Protein AF-A0A1Q6X2L7-F1 (afdb_monomer_lite)

Secondary structure (DSSP, 8-state):
-------PPPP--S-HHHHHHHHHHHHHHTT--HHHHHHHHHHHHHHHSSSS-EEEEEEPHHHHHHHS----SSPPS-----EEEEEE---HHHHHHHHHHHHHT-HHHHHHHGGGHHHHHHHHHHH---HHHHHHHHHHHHHHHHHHHHHHTTT-

Foldseek 3Di:
DPPDDDDDDDDPPDDLVVVLVVQLVVVVVQPDDSVRSNCVCVVCVCVQPADADKDKDKDDPVVCCVVPPDDDPPDDPDDGDIDIDIGGDDDPVNLVQLVVCLVVVVLVVCCSCPPVNVVSLVVVLVVDPDVVVNVSSVVSVVVNVVVVVVVVVVVD

pLDDT: mean 85.54, std 11.27, range [44.16, 98.31]

Sequence (156 aa):
MRKDAILDPPELTGTIDDLGTDLEGMLVAQGLCQDEAHAMVETWRDSWFEEGRRLLHIVPAAFADGVLPLSINPVPARTVRVFVGRLEIVTPATEKGVQRTFVTHDSATLKMFGRFLEPLLETMIQKESNPARVQQFYQALNSYYGSEVAQRVRRD

Radius of gyration: 20.36 Å; chains: 1; bounding box: 46×43×56 Å

Structure (mmCIF, N/CA/C/O backbone):
data_AF-A0A1Q6X2L7-F1
#
_entry.id   AF-A0A1Q6X2L7-F1
#
loop_
_atom_site.group_PDB
_atom_site.id
_atom_site.type_symbol
_atom_site.label_atom_id
_atom_site.label_alt_id
_atom_site.label_comp_id
_atom_site.label_asym_id
_atom_site.label_entity_id
_atom_site.label_seq_id
_atom_site.pdbx_PDB_ins_code
_atom_site.Cartn_x
_atom_site.Cartn_y
_atom_site.Cartn_z
_atom_site.occupancy
_atom_site.B_iso_or_equiv
_atom_site.auth_seq_id
_atom_site.auth_comp_id
_atom_site.auth_asym_id
_atom_site.auth_atom_id
_atom_site.pdbx_PDB_model_num
ATOM 1 N N . MET A 1 1 ? 19.527 -11.924 13.184 1.00 44.16 1 MET A N 1
ATOM 2 C CA . MET A 1 1 ? 18.212 -11.528 12.630 1.00 44.16 1 MET A CA 1
ATOM 3 C C . MET A 1 1 ? 18.148 -12.002 11.197 1.00 44.16 1 MET A C 1
ATOM 5 O O . MET A 1 1 ? 19.029 -11.638 10.428 1.00 44.16 1 MET A O 1
ATOM 9 N N . ARG A 1 2 ? 17.160 -12.827 10.848 1.00 45.31 2 ARG A N 1
ATOM 10 C CA . ARG A 1 2 ? 16.876 -13.162 9.450 1.00 45.31 2 ARG A CA 1
ATOM 11 C C . ARG A 1 2 ? 16.313 -11.881 8.823 1.00 45.31 2 ARG A C 1
ATOM 13 O O . ARG A 1 2 ? 15.238 -11.452 9.223 1.00 45.31 2 ARG A O 1
ATOM 20 N N . LYS A 1 3 ? 17.116 -11.189 8.010 1.00 65.31 3 LYS A N 1
ATOM 21 C CA . LYS A 1 3 ? 16.786 -9.858 7.466 1.00 65.31 3 LYS A CA 1
ATOM 22 C C . LYS A 1 3 ? 16.007 -9.915 6.152 1.00 65.31 3 LYS A C 1
ATOM 24 O O . LYS A 1 3 ? 15.653 -8.865 5.640 1.00 65.31 3 LYS A O 1
ATOM 29 N N . ASP A 1 4 ? 15.683 -11.118 5.684 1.00 68.19 4 ASP A N 1
ATOM 30 C CA . ASP A 1 4 ? 15.021 -11.328 4.405 1.00 68.19 4 ASP A CA 1
ATOM 31 C C . ASP A 1 4 ? 13.813 -12.249 4.593 1.00 68.19 4 ASP A C 1
ATOM 33 O O . ASP A 1 4 ? 13.898 -13.286 5.266 1.00 68.19 4 ASP A O 1
ATOM 37 N N . ALA A 1 5 ? 12.692 -11.858 3.992 1.00 72.56 5 ALA A N 1
ATOM 38 C CA . ALA A 1 5 ? 11.525 -12.703 3.805 1.00 72.56 5 ALA A CA 1
ATOM 39 C C . ALA A 1 5 ? 11.495 -13.140 2.338 1.00 72.56 5 ALA A C 1
ATOM 41 O O . ALA A 1 5 ? 11.490 -12.301 1.438 1.00 72.56 5 ALA A O 1
ATOM 42 N N . ILE A 1 6 ? 11.502 -14.451 2.104 1.00 77.12 6 ILE A N 1
ATOM 43 C CA . ILE A 1 6 ? 11.271 -15.022 0.777 1.00 77.12 6 ILE A CA 1
ATOM 44 C C . ILE A 1 6 ? 9.790 -15.376 0.725 1.00 77.12 6 ILE A C 1
ATOM 46 O O . ILE A 1 6 ? 9.313 -16.140 1.563 1.00 77.12 6 ILE A O 1
ATOM 50 N N . LEU A 1 7 ? 9.080 -14.775 -0.223 1.00 75.56 7 LEU A N 1
ATOM 51 C CA . LEU A 1 7 ? 7.671 -15.032 -0.480 1.00 75.56 7 LEU A CA 1
ATOM 52 C C . LEU A 1 7 ? 7.553 -15.614 -1.882 1.00 75.56 7 LEU A C 1
ATOM 54 O O . LEU A 1 7 ? 8.000 -14.991 -2.850 1.00 75.56 7 LEU A O 1
ATO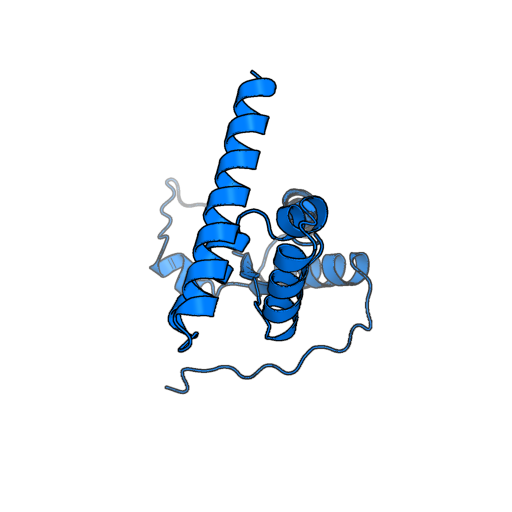M 58 N N . ASP A 1 8 ? 6.951 -16.791 -1.983 1.00 80.19 8 ASP A N 1
ATOM 59 C CA . ASP A 1 8 ? 6.584 -17.342 -3.278 1.00 80.19 8 ASP A CA 1
ATOM 60 C C . ASP A 1 8 ? 5.444 -16.512 -3.890 1.00 80.19 8 ASP A C 1
ATOM 62 O O . ASP A 1 8 ? 4.636 -15.926 -3.157 1.00 80.19 8 ASP A O 1
ATOM 66 N N . PRO A 1 9 ? 5.364 -16.408 -5.229 1.00 77.94 9 PRO A N 1
ATOM 67 C CA . PRO A 1 9 ? 4.217 -15.792 -5.877 1.00 77.94 9 PRO A CA 1
ATOM 68 C C . PRO A 1 9 ? 2.921 -16.460 -5.396 1.00 77.94 9 PRO A C 1
ATOM 70 O O . PRO A 1 9 ? 2.832 -17.686 -5.467 1.00 77.94 9 PRO A O 1
ATOM 73 N N . PRO A 1 10 ? 1.921 -15.691 -4.931 1.00 78.56 10 PRO A N 1
ATOM 74 C CA . PRO A 1 10 ? 0.650 -16.277 -4.538 1.00 78.56 10 PRO A CA 1
ATOM 75 C C . PRO A 1 10 ? -0.054 -16.858 -5.766 1.00 78.56 10 PRO A C 1
ATOM 77 O O . PRO A 1 10 ? 0.069 -16.325 -6.876 1.00 78.56 10 PRO A O 1
ATOM 80 N N . GLU A 1 11 ? -0.817 -17.928 -5.564 1.00 81.94 11 GLU A N 1
ATOM 81 C CA . GLU A 1 11 ? -1.783 -18.366 -6.565 1.00 81.94 11 GLU A CA 1
ATOM 82 C C . GLU A 1 11 ? -2.893 -17.311 -6.678 1.00 81.94 11 GLU A C 1
ATOM 84 O O . GLU A 1 11 ? -3.392 -16.803 -5.674 1.00 81.94 11 GLU A O 1
ATOM 89 N N . LEU A 1 12 ? -3.264 -16.944 -7.905 1.00 82.44 12 LEU A N 1
ATOM 90 C CA . LEU A 1 12 ? -4.287 -15.928 -8.166 1.00 82.44 12 LEU A CA 1
ATOM 91 C C . LEU A 1 12 ? -5.675 -16.580 -8.169 1.00 82.44 12 LEU A C 1
ATOM 93 O O . LEU A 1 12 ? -6.281 -16.757 -9.223 1.00 82.44 12 LEU A O 1
ATOM 97 N N . THR A 1 13 ? -6.133 -17.013 -6.997 1.00 86.31 13 THR A N 1
ATOM 98 C CA . THR A 1 13 ? -7.364 -17.809 -6.839 1.00 86.31 13 THR A CA 1
ATOM 99 C C . THR A 1 13 ? -8.608 -16.992 -6.493 1.00 86.31 13 THR A C 1
ATOM 101 O O . THR A 1 13 ? -9.704 -17.545 -6.532 1.00 86.31 13 THR A O 1
ATOM 104 N N . GLY A 1 14 ? -8.460 -15.703 -6.181 1.00 88.06 14 GLY A N 1
ATOM 105 C CA . GLY A 1 14 ? -9.558 -14.805 -5.808 1.00 88.06 14 GLY A CA 1
ATOM 106 C C . GLY A 1 14 ? -9.721 -13.607 -6.744 1.00 88.06 14 GLY A C 1
ATOM 107 O O . GLY A 1 14 ? -8.902 -13.355 -7.632 1.00 88.06 14 GLY A O 1
ATOM 108 N N . THR A 1 15 ? -10.796 -12.858 -6.526 1.00 92.00 15 THR A N 1
ATOM 109 C CA . THR A 1 15 ? -11.096 -11.587 -7.192 1.00 92.00 15 THR A CA 1
ATOM 110 C C . THR A 1 15 ? -10.642 -10.388 -6.353 1.00 92.00 15 THR A C 1
ATOM 112 O O . THR A 1 15 ? -10.232 -10.521 -5.201 1.00 92.00 15 THR A O 1
ATOM 115 N N . ILE A 1 16 ? -10.718 -9.184 -6.929 1.00 90.75 16 ILE A N 1
ATOM 116 C CA . ILE A 1 16 ? -10.468 -7.938 -6.187 1.00 90.75 16 ILE A CA 1
ATOM 117 C C . ILE A 1 16 ? -11.498 -7.749 -5.063 1.00 90.75 16 ILE A C 1
ATOM 119 O O . ILE A 1 16 ? -11.141 -7.265 -3.993 1.00 90.75 16 ILE A O 1
ATOM 123 N N . ASP A 1 17 ? -12.749 -8.157 -5.283 1.00 92.38 17 ASP A N 1
ATOM 124 C CA . ASP A 1 17 ? -13.802 -8.054 -4.269 1.00 92.38 17 ASP A CA 1
ATOM 125 C C . ASP A 1 17 ? -13.562 -9.022 -3.103 1.00 92.38 17 ASP A C 1
ATOM 127 O O . ASP A 1 17 ? -13.738 -8.644 -1.941 1.00 92.38 17 ASP A O 1
ATOM 131 N N . ASP A 1 18 ? -13.073 -10.233 -3.396 1.00 93.56 18 ASP A N 1
ATOM 132 C CA . ASP A 1 18 ? -12.655 -11.185 -2.360 1.00 93.56 18 ASP A CA 1
ATOM 133 C C . ASP A 1 18 ? -11.506 -10.598 -1.527 1.00 93.56 18 ASP A C 1
ATOM 135 O O . ASP A 1 18 ? -11.563 -10.598 -0.300 1.00 93.56 18 ASP A O 1
ATOM 139 N N . LEU A 1 19 ? -10.506 -9.994 -2.184 1.00 92.12 19 LEU A N 1
ATOM 140 C CA . LEU A 1 19 ? -9.384 -9.342 -1.503 1.00 92.12 19 LEU A CA 1
ATOM 141 C C . LEU A 1 19 ? -9.829 -8.154 -0.633 1.00 92.12 19 LEU A C 1
ATOM 143 O O . LEU A 1 19 ? -9.288 -7.954 0.456 1.00 92.12 19 LEU A O 1
ATOM 147 N N . GLY A 1 20 ? -10.792 -7.357 -1.104 1.00 95.31 20 GLY A N 1
ATOM 148 C CA . GLY A 1 20 ? -11.388 -6.271 -0.324 1.00 95.31 20 GLY A CA 1
ATOM 149 C C . GLY A 1 20 ? -12.065 -6.798 0.939 1.00 95.31 20 GLY A C 1
ATOM 150 O O . GLY A 1 20 ? -11.790 -6.307 2.033 1.00 95.31 20 GLY A O 1
ATOM 151 N N . THR A 1 21 ? -12.860 -7.859 0.794 1.00 96.31 21 THR A N 1
ATOM 152 C CA . THR A 1 21 ? -13.541 -8.535 1.909 1.00 96.31 21 THR A CA 1
ATOM 153 C C . THR A 1 21 ? -12.544 -9.099 2.925 1.00 96.31 21 THR A C 1
ATOM 155 O O . THR A 1 21 ? -12.702 -8.902 4.132 1.00 96.31 21 THR A O 1
ATOM 158 N N . ASP A 1 22 ? -11.478 -9.748 2.453 1.00 95.62 22 ASP A N 1
ATOM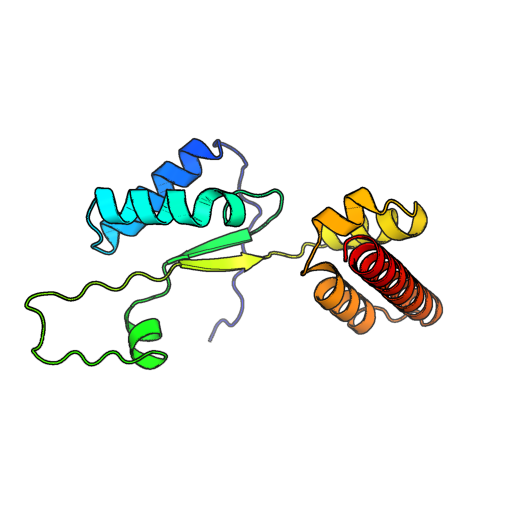 159 C CA . ASP A 1 22 ? -10.417 -10.277 3.311 1.00 95.62 22 ASP A CA 1
ATOM 160 C C . ASP A 1 22 ? -9.709 -9.156 4.084 1.00 95.62 22 ASP A C 1
ATOM 162 O O . ASP A 1 22 ? -9.472 -9.275 5.291 1.00 95.62 22 ASP A O 1
ATOM 166 N N . LEU A 1 23 ? -9.406 -8.036 3.416 1.00 96.69 23 LEU A N 1
ATOM 167 C CA . LEU A 1 23 ? -8.764 -6.888 4.049 1.00 96.69 23 LEU A CA 1
ATOM 168 C C . LEU A 1 23 ? -9.674 -6.227 5.092 1.00 96.69 23 LEU A C 1
ATOM 170 O O . LEU A 1 23 ? -9.190 -5.891 6.174 1.00 96.69 23 LEU A O 1
ATOM 174 N N . GLU A 1 24 ? -10.975 -6.090 4.826 1.00 98.00 24 GLU A N 1
ATOM 175 C CA . GLU A 1 24 ? -11.944 -5.642 5.835 1.00 98.00 24 GLU A CA 1
ATOM 176 C C . GLU A 1 24 ? -11.928 -6.559 7.063 1.00 98.00 24 GLU A C 1
ATOM 178 O O . GLU A 1 24 ? -11.803 -6.080 8.192 1.00 98.00 24 GLU A O 1
ATOM 183 N N . GLY A 1 25 ? -11.971 -7.880 6.858 1.00 98.06 25 GLY A N 1
ATOM 184 C CA . GLY A 1 25 ? -11.898 -8.861 7.942 1.00 98.06 25 GLY A CA 1
ATOM 185 C C . GLY A 1 25 ? -10.613 -8.734 8.765 1.00 98.06 25 GLY A C 1
ATOM 186 O O . GLY A 1 25 ? -10.648 -8.766 10.000 1.00 98.06 25 GLY A O 1
ATOM 187 N N . MET A 1 26 ? -9.475 -8.514 8.101 1.00 97.69 26 MET A N 1
ATOM 188 C CA . MET A 1 26 ? -8.200 -8.250 8.768 1.00 97.69 26 MET A CA 1
ATOM 189 C C . MET A 1 26 ? -8.244 -6.962 9.597 1.00 97.69 26 MET A C 1
ATOM 191 O O . MET A 1 26 ? -7.770 -6.964 10.730 1.00 97.69 26 MET A O 1
ATOM 195 N N . LEU A 1 27 ? -8.820 -5.878 9.074 1.00 98.06 27 LEU A N 1
ATOM 196 C CA . LEU A 1 27 ? -8.952 -4.596 9.774 1.00 98.06 27 LEU A CA 1
ATOM 197 C C . LEU A 1 27 ? -9.862 -4.698 11.009 1.00 98.06 27 LEU A C 1
ATOM 199 O O . LEU A 1 27 ? -9.510 -4.190 12.079 1.00 98.06 27 LEU A O 1
ATOM 203 N N . VAL A 1 28 ? -10.986 -5.410 10.896 1.00 98.25 28 VAL A N 1
ATOM 204 C CA . VAL A 1 28 ? -11.889 -5.687 12.025 1.00 98.25 28 VAL A CA 1
ATOM 205 C C . VAL A 1 28 ? -11.185 -6.519 13.094 1.00 98.25 28 VAL A C 1
ATOM 207 O O . VAL A 1 28 ? -11.283 -6.214 14.284 1.00 98.25 28 VAL A O 1
ATOM 210 N N . ALA A 1 29 ? -10.392 -7.517 12.695 1.00 97.75 29 ALA A N 1
ATOM 211 C CA . ALA A 1 29 ? -9.591 -8.308 13.629 1.00 97.75 29 ALA A CA 1
ATOM 212 C C . ALA A 1 29 ? -8.539 -7.470 14.388 1.00 97.75 29 ALA A C 1
ATOM 214 O O . ALA A 1 29 ? -8.116 -7.861 15.476 1.00 97.75 29 ALA A O 1
ATOM 215 N N . GLN A 1 30 ? -8.139 -6.308 13.856 1.00 97.12 30 GLN A N 1
ATOM 216 C CA . GLN A 1 30 ? -7.274 -5.335 14.544 1.00 97.12 30 GLN A CA 1
ATOM 217 C C . GLN A 1 30 ? -8.043 -4.340 15.426 1.00 97.12 30 GLN A C 1
ATOM 219 O O . GLN A 1 30 ? -7.436 -3.513 16.108 1.00 97.12 30 GLN A O 1
ATOM 224 N N . GLY A 1 31 ? -9.371 -4.432 15.456 1.00 96.19 31 GLY A N 1
ATOM 225 C CA . GLY A 1 31 ? -10.224 -3.718 16.395 1.00 96.19 31 GLY A CA 1
ATOM 226 C C . GLY A 1 31 ? -11.017 -2.554 15.811 1.00 96.19 31 GLY A C 1
ATOM 227 O O . GLY A 1 31 ? -11.677 -1.882 16.610 1.00 96.19 31 GLY A O 1
ATOM 228 N N . LEU A 1 32 ? -10.968 -2.318 14.492 1.00 97.50 32 LEU A N 1
ATOM 229 C CA . LEU A 1 32 ? -11.931 -1.430 13.827 1.00 97.50 32 LEU A CA 1
ATOM 230 C C . LEU A 1 32 ? -13.336 -2.035 13.900 1.00 97.50 32 LEU A C 1
ATOM 232 O O . LEU A 1 32 ? -13.497 -3.258 13.925 1.00 97.50 32 LEU A O 1
ATOM 236 N N . CYS A 1 33 ? -14.364 -1.190 13.932 1.00 97.38 33 CYS A N 1
ATOM 237 C CA . CYS A 1 33 ? -15.717 -1.671 13.671 1.00 97.38 33 CYS A CA 1
ATOM 238 C C . CYS A 1 33 ? -15.898 -1.977 12.172 1.00 97.38 33 CYS A C 1
ATOM 240 O O . CYS A 1 33 ? -15.078 -1.581 11.341 1.00 97.38 33 CYS A O 1
ATOM 242 N N . GLN A 1 34 ? -16.977 -2.685 11.824 1.00 98.19 34 GLN A N 1
ATOM 243 C CA . GLN A 1 34 ? -17.242 -3.057 10.431 1.00 98.19 34 GLN A CA 1
ATOM 244 C C . GLN A 1 34 ? -17.327 -1.825 9.519 1.00 98.19 34 GLN A C 1
ATOM 246 O O . GLN A 1 34 ? -16.692 -1.804 8.471 1.00 98.19 34 GLN A O 1
ATOM 251 N N . ASP A 1 35 ? -18.050 -0.785 9.945 1.00 98.31 35 ASP A N 1
ATOM 252 C CA . ASP A 1 35 ? -18.239 0.431 9.148 1.00 98.31 35 ASP A CA 1
ATOM 253 C C . ASP A 1 35 ? -16.918 1.189 8.936 1.00 98.31 35 ASP A C 1
ATOM 255 O O . ASP A 1 35 ? -16.669 1.708 7.852 1.00 98.31 35 ASP A O 1
ATOM 259 N N . GLU A 1 36 ? -16.042 1.224 9.946 1.00 97.81 36 GLU A N 1
ATOM 260 C CA . GLU A 1 36 ? -14.707 1.831 9.852 1.00 97.81 36 GLU A CA 1
ATOM 261 C C . GLU A 1 36 ? -13.801 1.058 8.889 1.00 97.81 36 GLU A C 1
ATOM 263 O O . GLU A 1 36 ? -13.116 1.666 8.064 1.00 97.81 36 GLU A O 1
ATOM 268 N N . ALA A 1 37 ? -13.796 -0.275 8.985 1.00 98.31 37 ALA A N 1
ATOM 269 C CA . ALA A 1 37 ? -13.017 -1.134 8.101 1.00 98.31 37 ALA A CA 1
ATOM 270 C C . ALA A 1 37 ? -13.481 -0.998 6.646 1.00 98.31 37 ALA A C 1
ATOM 272 O O . ALA A 1 37 ? -12.657 -0.762 5.761 1.00 98.31 37 ALA A O 1
ATOM 273 N N . HIS A 1 38 ? -14.795 -1.059 6.423 1.00 98.25 38 HIS A N 1
ATOM 274 C CA . HIS A 1 38 ? -15.401 -0.878 5.109 1.00 98.25 38 HIS A CA 1
ATOM 275 C C . HIS A 1 38 ? -15.087 0.506 4.530 1.00 98.25 38 HIS A C 1
ATOM 277 O O . HIS A 1 38 ? -14.565 0.619 3.421 1.00 98.25 38 HIS A O 1
ATOM 283 N N . ALA A 1 39 ? -15.300 1.572 5.310 1.00 98.12 39 ALA A N 1
ATOM 284 C CA . ALA A 1 39 ? -14.996 2.932 4.878 1.00 98.12 39 ALA A CA 1
ATOM 285 C C . ALA A 1 39 ? -13.515 3.108 4.520 1.00 98.12 39 ALA A C 1
ATOM 287 O O . ALA A 1 39 ? -13.197 3.807 3.559 1.00 98.12 39 ALA A O 1
ATOM 288 N N . MET A 1 40 ? -12.601 2.473 5.259 1.00 97.19 40 MET A N 1
ATOM 289 C CA . MET A 1 40 ? -11.174 2.511 4.952 1.00 97.19 40 MET A CA 1
ATOM 290 C C . MET A 1 40 ? -10.871 1.821 3.617 1.00 97.19 40 MET A C 1
ATOM 292 O O . MET A 1 40 ? -10.194 2.415 2.780 1.00 97.19 40 MET A O 1
ATOM 296 N N . VAL A 1 41 ? -11.381 0.608 3.391 1.00 97.38 41 VAL A N 1
ATOM 297 C CA . VAL A 1 41 ? -11.160 -0.120 2.131 1.00 97.38 41 VAL A CA 1
ATOM 298 C C . VAL A 1 41 ? -11.725 0.655 0.946 1.00 97.38 41 VAL A C 1
ATOM 300 O O .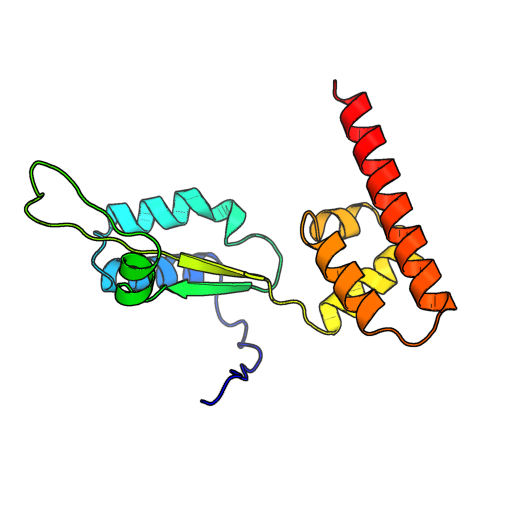 VAL A 1 41 ? -11.001 0.872 -0.023 1.00 97.38 41 VAL A O 1
ATOM 303 N N . GLU A 1 42 ? -12.949 1.169 1.051 1.00 97.44 42 GLU A N 1
ATOM 304 C CA . GLU A 1 42 ? -13.574 1.949 -0.021 1.00 97.44 42 GLU A CA 1
ATOM 305 C C . GLU A 1 42 ? -12.852 3.277 -0.284 1.00 97.44 42 GLU A C 1
ATOM 307 O O . GLU A 1 42 ? -12.626 3.640 -1.437 1.00 97.44 42 GLU A O 1
ATOM 312 N N . THR A 1 43 ? -12.394 3.975 0.762 1.00 96.88 43 THR A N 1
ATOM 313 C CA . THR A 1 43 ? -11.643 5.238 0.612 1.00 96.88 43 THR A CA 1
ATOM 314 C C . THR A 1 43 ? -10.355 5.051 -0.188 1.00 96.88 43 THR A C 1
ATOM 316 O O . THR A 1 43 ? -9.961 5.933 -0.952 1.00 96.88 43 THR A O 1
ATOM 319 N N . TRP A 1 44 ? -9.675 3.918 -0.008 1.00 95.88 44 TRP A N 1
ATOM 320 C CA . TRP A 1 44 ? -8.381 3.654 -0.639 1.00 95.88 44 TRP A CA 1
ATOM 321 C C . TRP A 1 44 ? -8.461 2.703 -1.837 1.00 95.88 44 TRP A C 1
ATOM 323 O O . TRP A 1 44 ? -7.419 2.446 -2.450 1.00 95.88 44 TRP A O 1
ATOM 333 N N . ARG A 1 45 ? -9.661 2.229 -2.196 1.00 94.31 45 ARG A N 1
ATOM 334 C CA . ARG A 1 45 ? -9.937 1.171 -3.182 1.00 94.31 45 ARG A CA 1
ATOM 335 C C . ARG A 1 45 ? -9.179 1.364 -4.489 1.00 94.31 45 ARG A C 1
ATOM 337 O O . ARG A 1 45 ? -8.396 0.499 -4.880 1.00 94.31 45 ARG A O 1
ATOM 344 N N . ASP A 1 46 ? -9.325 2.543 -5.090 1.00 90.12 46 ASP A N 1
ATOM 345 C CA . ASP A 1 46 ? -8.698 2.894 -6.369 1.00 90.12 46 ASP A CA 1
ATOM 346 C C . ASP A 1 46 ? -7.169 2.858 -6.303 1.00 90.12 46 ASP A C 1
ATOM 348 O O . ASP A 1 46 ? -6.506 2.578 -7.293 1.00 90.12 46 ASP A O 1
ATOM 352 N N . SER A 1 47 ? -6.590 3.111 -5.129 1.00 87.00 47 SER A N 1
ATOM 353 C CA . SER A 1 47 ? -5.139 3.112 -4.935 1.00 87.00 47 SER A CA 1
ATOM 354 C C . SER A 1 47 ? -4.581 1.756 -4.490 1.00 87.00 47 SER A C 1
ATOM 356 O O . SER A 1 47 ? -3.396 1.481 -4.683 1.00 87.00 47 SER A O 1
ATOM 358 N N . TRP A 1 48 ? -5.389 0.926 -3.831 1.00 91.56 48 TRP A N 1
ATOM 359 C CA . TRP A 1 48 ? -4.978 -0.376 -3.304 1.00 91.56 48 TRP A CA 1
ATOM 360 C C . TRP A 1 48 ? -5.170 -1.493 -4.322 1.00 91.56 48 TRP A C 1
ATOM 362 O O . TRP A 1 48 ? -4.357 -2.417 -4.366 1.00 91.56 48 TRP A O 1
ATOM 372 N N . PHE A 1 49 ? -6.185 -1.393 -5.175 1.00 90.69 49 PHE A N 1
ATOM 373 C CA . PHE A 1 49 ? -6.551 -2.451 -6.115 1.00 90.69 49 PHE A CA 1
ATOM 374 C C . PHE A 1 49 ? -6.339 -2.065 -7.584 1.00 90.69 49 PHE A C 1
ATOM 376 O O . PHE A 1 49 ? -6.879 -2.708 -8.480 1.00 90.69 49 PHE A O 1
ATOM 383 N N . GLU A 1 50 ? -5.505 -1.055 -7.845 1.00 84.94 50 GLU A N 1
ATOM 384 C CA . GLU A 1 50 ? -5.026 -0.747 -9.198 1.00 84.94 50 GLU A CA 1
ATOM 385 C C . GLU A 1 50 ? -4.148 -1.877 -9.766 1.00 84.94 50 GLU A C 1
ATOM 387 O O . GLU A 1 50 ? -3.638 -2.729 -9.034 1.00 84.94 50 GLU A O 1
ATOM 392 N N . GLU A 1 51 ? -3.913 -1.888 -11.075 1.00 80.50 51 GLU A N 1
ATOM 393 C CA . GLU A 1 51 ? -3.020 -2.869 -11.696 1.00 80.50 51 GLU A CA 1
ATOM 394 C C . GLU A 1 51 ? -1.612 -2.826 -11.067 1.00 80.50 51 GLU A C 1
ATOM 396 O O . GLU A 1 51 ? -1.080 -1.761 -10.752 1.00 80.50 51 GLU A O 1
ATOM 401 N N . GLY A 1 52 ? -1.005 -3.991 -10.833 1.00 80.00 52 GLY A N 1
ATOM 402 C CA . GLY A 1 52 ? 0.347 -4.095 -10.281 1.00 80.00 52 GLY A CA 1
ATOM 403 C C . GLY A 1 52 ? 0.514 -5.221 -9.267 1.00 80.00 52 GLY A C 1
ATOM 404 O O . GLY A 1 52 ? -0.421 -5.951 -8.942 1.00 80.00 52 GLY A O 1
ATOM 405 N N . ARG A 1 53 ? 1.745 -5.380 -8.769 1.00 83.81 53 ARG A N 1
ATOM 406 C CA . ARG A 1 53 ? 2.075 -6.342 -7.709 1.00 83.81 53 ARG A CA 1
ATOM 407 C C . ARG A 1 53 ? 2.424 -5.575 -6.451 1.00 83.81 53 ARG A C 1
ATOM 409 O O . ARG A 1 53 ? 3.404 -4.834 -6.442 1.00 83.81 53 ARG A O 1
ATOM 416 N N . ARG A 1 54 ? 1.674 -5.808 -5.380 1.00 87.31 54 ARG A N 1
ATOM 417 C CA . ARG A 1 54 ? 1.906 -5.154 -4.096 1.00 87.31 54 ARG A CA 1
ATOM 418 C C . ARG A 1 54 ? 1.614 -6.062 -2.921 1.00 87.31 54 ARG A C 1
ATOM 420 O O . ARG A 1 54 ? 0.835 -7.004 -3.029 1.00 87.31 54 ARG A O 1
ATOM 427 N N . LEU A 1 55 ? 2.247 -5.737 -1.805 1.00 89.69 55 LEU A N 1
ATOM 428 C CA . LEU A 1 55 ? 1.946 -6.277 -0.493 1.00 89.69 55 LEU A CA 1
ATOM 429 C C . LEU A 1 55 ? 1.170 -5.219 0.288 1.00 89.69 55 LEU A C 1
ATOM 431 O O . LEU A 1 55 ? 1.682 -4.125 0.536 1.00 89.69 55 LEU A O 1
ATOM 435 N N . LEU A 1 56 ? -0.050 -5.569 0.681 1.00 93.31 56 LEU A N 1
ATOM 436 C CA . LEU A 1 56 ? -0.791 -4.865 1.718 1.00 93.31 56 LEU A CA 1
ATOM 437 C C . LEU A 1 56 ? -0.635 -5.668 3.007 1.00 93.31 56 LEU A C 1
ATOM 439 O O . LEU A 1 56 ? -0.865 -6.876 3.016 1.00 93.31 56 LEU A O 1
ATOM 443 N N . HIS A 1 57 ? -0.209 -5.021 4.085 1.00 93.75 57 HIS A N 1
ATOM 444 C CA . HIS A 1 57 ? -0.091 -5.683 5.380 1.00 93.75 57 HIS A CA 1
ATOM 445 C C . HIS A 1 57 ? -0.553 -4.770 6.507 1.00 93.75 57 HIS A C 1
ATOM 447 O O . HIS A 1 57 ? -0.420 -3.550 6.432 1.00 93.75 57 HIS A O 1
ATOM 453 N N . ILE A 1 58 ? -1.039 -5.364 7.593 1.00 96.31 58 ILE A N 1
ATOM 454 C CA . ILE A 1 58 ? -1.276 -4.619 8.826 1.00 96.31 58 ILE A CA 1
ATOM 455 C C . ILE A 1 58 ? 0.075 -4.318 9.475 1.00 96.31 58 ILE A C 1
ATOM 457 O O . ILE A 1 58 ? 0.896 -5.214 9.699 1.00 96.31 58 ILE A O 1
ATOM 461 N N . VAL A 1 59 ? 0.327 -3.045 9.761 1.00 96.19 59 VAL A N 1
ATOM 462 C CA . VAL A 1 59 ? 1.511 -2.607 10.502 1.00 96.19 59 VAL A CA 1
ATOM 463 C C . VAL A 1 59 ? 1.300 -2.918 11.989 1.00 96.19 59 VAL A C 1
ATOM 465 O O . VAL A 1 59 ? 0.262 -2.545 12.536 1.00 96.19 59 VAL A O 1
ATOM 468 N N . PRO A 1 60 ? 2.265 -3.556 12.679 1.00 95.31 60 PRO A N 1
ATOM 469 C CA . PRO A 1 60 ? 2.137 -3.836 14.106 1.00 95.31 60 PRO A CA 1
ATOM 470 C C . PRO A 1 60 ? 1.897 -2.563 14.928 1.00 95.31 60 PRO A C 1
ATOM 472 O O . PRO A 1 60 ? 2.648 -1.595 14.802 1.00 95.31 60 PRO A O 1
ATOM 475 N N . ALA A 1 61 ? 0.904 -2.589 15.822 1.00 93.31 61 ALA A N 1
ATOM 476 C CA . ALA A 1 61 ? 0.526 -1.430 16.636 1.00 93.31 61 ALA A CA 1
ATOM 477 C C . ALA A 1 61 ? 1.713 -0.848 17.423 1.00 93.31 61 ALA A C 1
ATOM 479 O O . ALA A 1 61 ? 1.975 0.347 17.350 1.00 93.31 61 ALA A O 1
ATOM 480 N N . ALA A 1 62 ? 2.520 -1.704 18.061 1.00 94.25 62 ALA A N 1
ATOM 481 C CA . ALA A 1 62 ? 3.703 -1.275 18.811 1.00 94.25 62 ALA A CA 1
ATOM 482 C C . ALA A 1 62 ? 4.730 -0.511 17.952 1.00 94.25 62 ALA A C 1
ATOM 484 O O . ALA A 1 62 ? 5.394 0.400 18.444 1.00 94.25 62 ALA A O 1
ATOM 485 N N . PHE A 1 63 ? 4.859 -0.860 16.667 1.00 95.50 63 PHE A N 1
ATOM 486 C CA . PHE A 1 63 ? 5.716 -0.117 15.746 1.00 95.50 63 PHE A CA 1
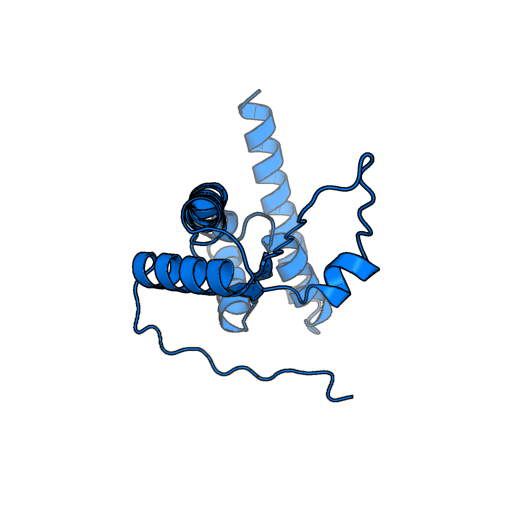ATOM 487 C C . PHE A 1 63 ? 5.112 1.255 15.429 1.00 95.50 63 PHE A C 1
ATOM 489 O O . PHE A 1 63 ? 5.806 2.266 15.520 1.00 95.50 63 PHE A O 1
ATOM 496 N N . ALA A 1 64 ? 3.816 1.299 15.102 1.00 95.19 64 ALA A N 1
ATOM 497 C CA . ALA A 1 64 ? 3.118 2.548 14.808 1.00 95.19 64 ALA A CA 1
ATOM 498 C C . ALA A 1 64 ? 3.132 3.512 16.007 1.00 95.19 64 ALA A C 1
ATOM 500 O O . ALA A 1 64 ? 3.386 4.699 15.828 1.00 95.19 64 ALA A O 1
ATOM 501 N N . ASP A 1 65 ? 2.936 3.010 17.225 1.00 94.75 65 ASP A N 1
ATOM 502 C CA . ASP A 1 65 ? 2.962 3.817 18.447 1.00 94.75 65 ASP A CA 1
ATOM 503 C C . ASP A 1 65 ? 4.367 4.330 18.786 1.00 94.75 65 ASP A C 1
ATOM 505 O O . ASP A 1 65 ? 4.506 5.438 19.302 1.00 94.75 65 ASP A O 1
ATOM 509 N N . GLY A 1 66 ? 5.411 3.564 18.456 1.00 96.12 66 GLY A N 1
ATOM 510 C CA . GLY A 1 66 ? 6.799 3.991 18.630 1.00 96.12 66 GLY A CA 1
ATOM 511 C C . GLY A 1 66 ? 7.244 5.064 17.631 1.00 96.12 66 GLY A C 1
ATOM 512 O O . GLY A 1 66 ? 7.995 5.966 17.997 1.00 96.12 66 GLY A O 1
ATOM 513 N N . VAL A 1 67 ? 6.792 4.981 16.374 1.00 96.62 67 VAL A N 1
ATOM 514 C CA . VAL A 1 67 ? 7.185 5.924 15.306 1.00 96.62 67 VAL A CA 1
ATOM 515 C C . VAL A 1 67 ? 6.283 7.160 15.267 1.00 96.62 67 VAL A C 1
ATOM 517 O O . VAL A 1 67 ? 6.755 8.261 14.990 1.00 96.62 67 VAL A O 1
ATOM 520 N N . LEU A 1 68 ? 4.990 6.992 15.544 1.00 95.88 68 LEU A N 1
ATOM 521 C CA . LEU A 1 68 ? 3.973 8.042 15.521 1.00 95.88 68 LEU A CA 1
ATOM 522 C C . LEU A 1 68 ? 3.220 8.058 16.857 1.00 95.88 68 LEU A C 1
ATOM 524 O O . LEU A 1 68 ? 2.059 7.627 16.906 1.00 95.88 68 LEU A O 1
ATOM 528 N N . PRO A 1 69 ? 3.846 8.540 17.943 1.00 94.69 69 PRO A N 1
ATOM 529 C CA . PRO A 1 69 ? 3.186 8.624 19.236 1.00 94.69 69 PRO A CA 1
ATOM 530 C C . PRO A 1 69 ? 1.974 9.556 19.154 1.00 94.69 69 PRO A C 1
ATOM 532 O O . PRO A 1 69 ? 2.034 10.630 18.555 1.00 94.69 69 PRO A O 1
ATOM 535 N N . LEU A 1 70 ? 0.864 9.143 19.765 1.00 94.19 70 LEU A N 1
ATOM 536 C CA . LEU A 1 70 ? -0.381 9.905 19.788 1.00 94.19 70 LEU A CA 1
ATOM 537 C C . LEU A 1 70 ? -0.750 10.255 21.230 1.00 94.19 70 LEU A C 1
ATOM 539 O O . LEU A 1 70 ? -0.870 9.373 22.075 1.00 94.19 70 LEU A O 1
ATOM 543 N N . SER A 1 71 ? -0.963 11.543 21.491 1.00 94.25 71 SER A N 1
ATOM 544 C CA . SER A 1 71 ? -1.474 12.051 22.763 1.00 94.25 71 SER A CA 1
ATOM 545 C C . SER A 1 71 ? -2.730 12.873 22.498 1.00 94.25 71 SER A C 1
ATOM 547 O O . SER A 1 71 ? -2.709 13.787 21.674 1.00 94.25 71 SER A O 1
ATOM 549 N N . ILE A 1 72 ? -3.829 12.526 23.166 1.00 94.88 72 ILE A N 1
ATOM 550 C CA . ILE A 1 72 ? -5.129 13.194 23.040 1.00 94.88 72 ILE A CA 1
ATOM 551 C C . ILE A 1 72 ? -5.554 13.636 24.439 1.00 94.88 72 ILE A C 1
ATOM 553 O O . ILE A 1 72 ? -5.505 12.839 25.376 1.00 94.88 72 ILE A O 1
ATOM 557 N N . ASN A 1 73 ? -5.974 14.895 24.578 1.00 95.12 73 ASN A N 1
ATOM 558 C CA . ASN A 1 73 ? -6.487 15.440 25.832 1.00 95.12 73 ASN A CA 1
ATOM 559 C C . ASN A 1 73 ? -7.866 16.094 25.608 1.00 95.12 73 ASN A C 1
ATOM 561 O O . ASN A 1 73 ? -7.949 17.011 24.786 1.00 95.12 73 ASN A O 1
ATOM 565 N N . PRO A 1 74 ? -8.926 15.677 26.329 1.00 94.31 74 PRO A N 1
ATOM 566 C CA . PRO A 1 74 ? -8.955 14.608 27.337 1.00 94.31 74 PRO A CA 1
ATOM 567 C C . PRO A 1 74 ? -8.714 13.216 26.739 1.00 94.31 74 PRO A C 1
ATOM 569 O O . PRO A 1 74 ? -8.991 12.983 25.564 1.00 94.31 74 PRO A O 1
ATOM 572 N N . VAL A 1 75 ? -8.195 12.295 27.557 1.00 94.94 75 VAL A N 1
ATOM 573 C CA . VAL A 1 75 ? -7.906 10.920 27.123 1.00 94.94 75 VAL A CA 1
ATOM 574 C C . VAL A 1 75 ? -9.220 10.213 26.756 1.00 94.94 75 VAL A C 1
ATOM 576 O O . VAL A 1 75 ? -10.118 10.139 27.601 1.00 94.94 75 VAL A O 1
ATOM 579 N N . PRO A 1 76 ? -9.356 9.684 25.527 1.00 95.25 76 PRO A N 1
ATOM 580 C CA . PRO A 1 76 ? -10.531 8.917 25.130 1.00 95.25 76 PRO A CA 1
ATOM 581 C C . PRO A 1 76 ? -10.678 7.626 25.940 1.00 95.25 76 PRO A C 1
ATOM 583 O O . PRO A 1 76 ? -9.690 7.021 26.351 1.00 95.25 76 PRO A O 1
ATOM 586 N N . ALA A 1 77 ? -11.913 7.144 26.093 1.00 94.81 77 ALA A N 1
ATOM 587 C CA . ALA A 1 77 ? -12.178 5.858 26.745 1.00 94.81 77 ALA A CA 1
ATOM 588 C C . ALA A 1 77 ? -11.563 4.665 25.989 1.00 94.81 77 ALA A C 1
ATOM 590 O O . ALA A 1 77 ? -11.203 3.657 26.594 1.00 94.81 77 ALA A O 1
ATOM 591 N N . ARG A 1 78 ? -11.444 4.776 24.661 1.00 90.94 78 ARG A N 1
ATOM 592 C CA . ARG A 1 78 ? -10.800 3.789 23.795 1.00 90.94 78 ARG A CA 1
ATOM 593 C C . ARG A 1 78 ? -10.179 4.494 22.595 1.00 90.94 78 ARG A C 1
ATOM 595 O O . ARG A 1 78 ? -10.823 5.339 21.981 1.00 90.94 78 ARG A O 1
ATOM 602 N N . THR A 1 79 ? -8.966 4.083 22.243 1.00 93.06 79 THR A N 1
ATOM 603 C CA . THR A 1 79 ? -8.265 4.511 21.029 1.00 93.06 79 THR A CA 1
ATOM 604 C C . THR A 1 79 ? -7.851 3.263 20.262 1.00 93.06 79 THR A C 1
ATOM 606 O O . THR A 1 79 ? -7.159 2.409 20.811 1.00 93.06 79 THR A O 1
ATOM 609 N N . VAL A 1 80 ? -8.282 3.148 19.007 1.00 94.50 80 VAL A N 1
ATOM 610 C CA . VAL A 1 80 ? -7.854 2.092 18.081 1.00 94.50 80 VAL A CA 1
ATOM 611 C C . VAL A 1 80 ? -7.130 2.762 16.924 1.00 94.50 80 VAL A C 1
ATOM 613 O O . VAL A 1 80 ? -7.596 3.765 16.391 1.00 94.50 80 VAL A O 1
ATOM 616 N N . ARG A 1 81 ? -5.964 2.229 16.558 1.00 95.56 81 ARG A N 1
ATOM 617 C CA . ARG A 1 81 ? -5.157 2.723 15.443 1.00 95.56 81 ARG A CA 1
ATOM 618 C C . ARG A 1 81 ? -4.737 1.535 14.603 1.00 95.56 81 ARG A C 1
ATOM 620 O O . ARG A 1 81 ? -3.984 0.690 15.077 1.00 95.56 81 ARG A O 1
ATOM 627 N N . VAL A 1 82 ? -5.207 1.492 13.364 1.00 96.88 82 VAL A N 1
ATOM 628 C CA . VAL A 1 82 ? -4.837 0.448 12.411 1.00 96.88 82 VAL A CA 1
ATOM 629 C C . VAL A 1 82 ? -4.180 1.110 11.216 1.00 96.88 82 VAL A C 1
ATOM 631 O O . VAL A 1 82 ? -4.720 2.041 10.626 1.00 96.88 82 VAL A O 1
ATOM 634 N N . PHE A 1 83 ? -2.975 0.653 10.897 1.00 96.75 83 PHE A N 1
ATOM 635 C CA . PHE A 1 83 ? -2.190 1.153 9.780 1.00 96.75 83 PHE A CA 1
ATOM 636 C C . PHE A 1 83 ? -2.025 0.033 8.765 1.00 96.75 83 PHE A C 1
ATOM 638 O O . PHE A 1 83 ? -1.639 -1.081 9.122 1.00 96.75 83 PHE A O 1
ATOM 645 N N . VAL A 1 84 ? -2.283 0.348 7.500 1.00 96.81 84 VAL A N 1
ATOM 646 C CA . VAL A 1 84 ? -2.022 -0.553 6.378 1.00 96.81 84 VAL A CA 1
ATOM 647 C C . VAL A 1 84 ? -0.744 -0.091 5.694 1.00 96.81 84 VAL A C 1
ATOM 649 O O . VAL A 1 84 ? -0.665 1.021 5.173 1.00 96.81 84 VAL A O 1
ATOM 652 N N . GLY A 1 85 ? 0.275 -0.942 5.723 1.00 94.25 85 GLY A N 1
ATOM 653 C CA . GLY A 1 85 ? 1.484 -0.765 4.940 1.00 94.25 85 GLY A CA 1
ATOM 654 C C . GLY A 1 85 ? 1.220 -1.203 3.506 1.00 94.25 85 GLY A C 1
ATOM 655 O O . GLY A 1 85 ? 0.752 -2.317 3.277 1.00 94.25 85 GLY A O 1
ATOM 656 N N . ARG A 1 86 ? 1.535 -0.330 2.548 1.00 92.19 86 ARG A N 1
ATOM 657 C CA . ARG A 1 86 ? 1.494 -0.616 1.112 1.00 92.19 86 ARG A CA 1
ATOM 658 C C . ARG A 1 86 ? 2.917 -0.631 0.575 1.00 92.19 86 ARG A C 1
ATOM 660 O O . ARG A 1 86 ? 3.606 0.386 0.634 1.00 92.19 86 ARG A O 1
ATOM 667 N N . LEU A 1 87 ? 3.339 -1.767 0.030 1.00 88.31 87 LEU A N 1
ATOM 668 C CA . LEU A 1 87 ? 4.645 -1.923 -0.602 1.00 88.31 87 LEU A CA 1
ATOM 669 C C . LEU A 1 87 ? 4.461 -2.409 -2.034 1.00 88.31 87 LEU A C 1
ATOM 671 O O . LEU A 1 87 ? 3.855 -3.453 -2.258 1.00 88.31 87 LEU A O 1
ATOM 675 N N . GLU A 1 88 ? 5.015 -1.683 -3.000 1.00 85.88 88 GLU A N 1
ATOM 676 C CA . GLU A 1 88 ? 5.072 -2.162 -4.380 1.00 85.88 88 GLU A CA 1
ATOM 677 C C . GLU A 1 88 ? 6.195 -3.185 -4.544 1.00 85.88 88 GLU A C 1
ATOM 679 O O . GLU A 1 88 ? 7.313 -2.998 -4.056 1.00 85.88 88 GLU A O 1
ATOM 684 N N . ILE A 1 89 ? 5.902 -4.267 -5.261 1.00 84.12 89 ILE A N 1
ATOM 685 C CA . ILE A 1 89 ? 6.845 -5.348 -5.525 1.00 84.12 89 ILE A CA 1
ATOM 686 C C . ILE A 1 89 ? 7.311 -5.244 -6.971 1.00 84.12 89 ILE A C 1
ATOM 688 O O . ILE A 1 89 ? 6.618 -5.627 -7.917 1.00 84.12 89 ILE A O 1
ATOM 692 N N . VAL A 1 90 ? 8.548 -4.790 -7.133 1.00 81.12 90 VAL A N 1
ATOM 693 C CA . VAL A 1 90 ? 9.254 -4.854 -8.409 1.00 81.12 90 VAL A CA 1
ATOM 694 C C . VAL A 1 90 ? 9.807 -6.261 -8.604 1.00 81.12 90 VAL A C 1
ATOM 696 O O . VAL A 1 90 ? 10.660 -6.720 -7.846 1.00 81.12 90 VAL A O 1
ATOM 699 N N . THR A 1 91 ? 9.346 -6.944 -9.650 1.00 81.88 91 THR A N 1
ATOM 700 C CA . THR A 1 91 ? 9.860 -8.266 -10.030 1.00 81.88 91 THR A CA 1
ATOM 701 C C . THR A 1 91 ? 10.788 -8.169 -11.244 1.00 81.88 91 THR A C 1
ATOM 703 O O . THR A 1 91 ? 10.679 -7.220 -12.023 1.00 81.88 91 THR A O 1
ATOM 706 N N . PRO A 1 92 ? 11.633 -9.182 -11.512 1.00 84.25 92 PRO A N 1
ATOM 707 C CA . PRO A 1 92 ? 12.395 -9.239 -12.761 1.00 84.25 92 PRO A CA 1
ATOM 708 C C . PRO A 1 92 ? 11.515 -9.188 -14.024 1.00 84.25 92 PRO A C 1
ATOM 710 O O . PRO A 1 92 ? 11.957 -8.727 -15.074 1.00 84.25 92 PRO A O 1
ATOM 713 N N . ALA A 1 93 ? 10.262 -9.656 -13.947 1.00 82.75 93 ALA A N 1
ATOM 714 C CA . ALA A 1 93 ? 9.303 -9.530 -15.044 1.00 82.75 93 ALA A CA 1
ATOM 715 C C . ALA A 1 93 ? 8.866 -8.070 -15.251 1.00 82.75 93 ALA A C 1
ATOM 717 O O . ALA A 1 93 ? 8.786 -7.620 -16.392 1.00 82.75 93 ALA A O 1
ATOM 718 N N . THR A 1 94 ? 8.664 -7.323 -14.161 1.00 82.69 94 THR A N 1
ATOM 719 C CA . THR A 1 94 ? 8.396 -5.877 -14.174 1.00 82.69 94 THR A CA 1
ATOM 720 C C . THR A 1 94 ? 9.540 -5.119 -14.851 1.00 82.69 94 THR A C 1
ATOM 722 O O . THR A 1 94 ? 9.300 -4.346 -15.776 1.00 82.69 94 THR A O 1
ATOM 725 N N . GLU A 1 95 ? 10.790 -5.404 -14.462 1.00 85.44 95 GLU A N 1
ATOM 726 C CA . GLU A 1 95 ? 11.986 -4.790 -15.062 1.00 85.44 95 GLU A CA 1
ATOM 727 C C . GLU A 1 95 ? 12.059 -5.073 -16.577 1.00 85.44 95 GLU A C 1
ATOM 729 O O . GLU A 1 95 ? 12.236 -4.154 -17.378 1.00 85.44 95 GLU A O 1
ATOM 734 N N . LYS A 1 96 ? 11.857 -6.331 -17.002 1.00 84.62 96 LYS A N 1
ATOM 735 C CA . LYS A 1 96 ? 11.834 -6.710 -18.430 1.00 84.62 96 LYS A CA 1
ATOM 736 C C . LYS A 1 96 ? 10.709 -6.024 -19.207 1.00 84.62 96 LYS A C 1
ATOM 738 O O . LYS A 1 96 ? 10.923 -5.631 -20.354 1.00 84.62 96 LYS A O 1
ATOM 743 N N . GLY A 1 97 ? 9.530 -5.898 -18.597 1.00 82.94 97 GLY A N 1
ATOM 744 C CA . GLY A 1 97 ? 8.392 -5.184 -19.171 1.00 82.94 97 GLY A CA 1
ATOM 745 C C . GLY A 1 97 ? 8.769 -3.744 -19.493 1.00 82.94 97 GLY A C 1
ATOM 746 O O . GLY A 1 97 ? 8.702 -3.343 -20.649 1.00 82.94 97 GLY A O 1
ATOM 747 N N . VAL A 1 98 ? 9.300 -3.024 -18.506 1.00 82.25 98 VAL A N 1
ATOM 748 C CA . VAL A 1 98 ? 9.733 -1.630 -18.657 1.00 82.25 98 VAL A CA 1
ATOM 749 C C . VAL A 1 98 ? 10.829 -1.465 -19.711 1.00 82.25 98 VAL A C 1
ATOM 751 O O . VAL A 1 98 ? 10.739 -0.571 -20.553 1.00 82.25 98 VAL A O 1
ATOM 754 N N . GLN A 1 99 ? 11.819 -2.365 -19.756 1.00 81.88 99 GLN A N 1
ATOM 755 C CA . GLN A 1 99 ? 12.836 -2.351 -20.819 1.00 81.88 99 GLN A CA 1
ATOM 756 C C . GLN A 1 99 ? 12.211 -2.458 -22.214 1.00 81.88 99 GLN A C 1
ATOM 758 O O . GLN A 1 99 ? 12.590 -1.721 -23.125 1.00 81.88 99 GLN A O 1
ATOM 763 N N . ARG A 1 100 ? 11.239 -3.360 -22.391 1.00 82.69 100 ARG A N 1
ATOM 764 C CA . ARG A 1 100 ? 10.538 -3.531 -23.669 1.00 82.69 100 ARG A CA 1
ATOM 765 C C . ARG A 1 100 ? 9.728 -2.289 -24.032 1.00 82.69 100 ARG A C 1
ATOM 767 O O . ARG A 1 100 ? 9.708 -1.899 -25.202 1.00 82.69 100 ARG A O 1
ATOM 774 N N . THR A 1 101 ? 9.092 -1.662 -23.051 1.00 81.19 101 THR A N 1
ATOM 775 C CA . THR A 1 101 ? 8.305 -0.446 -23.254 1.00 81.19 101 THR A CA 1
ATOM 776 C C . THR A 1 101 ? 9.167 0.707 -23.773 1.00 81.19 101 THR A C 1
ATOM 778 O O . THR A 1 101 ? 8.757 1.410 -24.692 1.00 81.19 101 THR A O 1
ATOM 781 N N . PHE A 1 102 ? 10.405 0.847 -23.289 1.00 75.62 102 PHE A N 1
ATOM 782 C CA . PHE A 1 102 ? 11.328 1.861 -23.812 1.00 75.62 102 PHE A CA 1
ATOM 783 C C . PHE A 1 102 ? 11.771 1.605 -25.250 1.00 75.62 102 PHE A C 1
ATOM 785 O O . PHE A 1 102 ? 11.853 2.542 -26.035 1.00 75.62 102 PHE A O 1
ATOM 792 N N . VAL A 1 103 ? 11.998 0.345 -25.629 1.00 76.25 103 VAL A N 1
ATOM 793 C CA . VAL A 1 103 ? 12.314 0.000 -27.026 1.00 76.25 103 VAL A CA 1
ATOM 794 C C . VAL A 1 103 ? 11.135 0.331 -27.945 1.00 76.25 103 VAL A C 1
ATOM 796 O O . VAL A 1 103 ? 11.313 0.868 -29.037 1.00 76.25 103 VAL A O 1
ATOM 799 N N . THR A 1 104 ? 9.921 0.031 -27.491 1.00 79.56 104 THR A N 1
ATOM 800 C CA . THR A 1 104 ? 8.687 0.216 -28.269 1.00 79.56 104 THR A CA 1
ATOM 801 C C . THR A 1 104 ? 8.124 1.637 -28.211 1.00 79.56 104 THR A C 1
ATOM 803 O O . THR A 1 104 ? 7.198 1.936 -28.956 1.00 79.56 104 THR A O 1
ATOM 806 N N . HIS A 1 105 ? 8.705 2.521 -27.389 1.00 73.56 105 HIS A N 1
ATOM 807 C CA . HIS A 1 105 ? 8.238 3.893 -27.154 1.00 73.56 105 HIS A CA 1
ATOM 808 C C . HIS A 1 105 ? 6.755 3.969 -26.745 1.00 73.56 105 HIS A C 1
ATOM 810 O O . HIS A 1 105 ? 6.061 4.950 -27.026 1.00 73.56 105 HIS A O 1
ATOM 816 N N . ASP A 1 106 ? 6.260 2.937 -26.059 1.00 78.88 106 ASP A N 1
ATOM 817 C CA . ASP A 1 106 ? 4.868 2.863 -25.627 1.00 78.88 106 ASP A CA 1
ATOM 818 C C . ASP A 1 106 ? 4.647 3.698 -24.358 1.00 78.88 106 ASP A C 1
ATOM 820 O O . ASP A 1 106 ? 4.716 3.235 -23.216 1.00 78.88 106 ASP A O 1
ATOM 824 N N . SER A 1 107 ? 4.387 4.985 -24.577 1.00 73.88 107 SER A N 1
ATOM 825 C CA . SER A 1 107 ? 4.125 5.946 -23.504 1.00 73.88 107 SER A CA 1
ATOM 826 C C . SER A 1 107 ? 2.905 5.600 -22.638 1.00 73.88 107 SER A C 1
ATOM 828 O O . SER A 1 107 ? 2.870 6.001 -21.475 1.00 73.88 107 SER A O 1
ATOM 830 N N . ALA A 1 108 ? 1.921 4.856 -23.158 1.00 75.81 108 ALA A N 1
ATOM 831 C CA . ALA A 1 108 ? 0.733 4.486 -22.391 1.00 75.81 108 ALA A CA 1
ATOM 832 C C . ALA A 1 108 ? 1.090 3.446 -21.326 1.00 75.81 108 ALA A C 1
ATOM 834 O O . ALA A 1 108 ? 0.736 3.608 -20.159 1.00 75.81 108 ALA A O 1
ATOM 835 N N . THR A 1 109 ? 1.878 2.437 -21.696 1.00 75.50 109 THR A N 1
ATOM 836 C CA . THR A 1 109 ? 2.391 1.453 -20.740 1.00 75.50 109 THR A CA 1
ATOM 837 C C . THR A 1 109 ? 3.408 2.062 -19.770 1.00 75.50 109 THR A C 1
ATOM 839 O O . THR A 1 109 ? 3.426 1.678 -18.606 1.00 75.50 109 THR A O 1
ATOM 842 N N . LEU A 1 110 ? 4.216 3.055 -20.174 1.00 75.25 110 LEU A N 1
ATOM 843 C CA . LEU A 1 110 ? 5.105 3.758 -19.229 1.00 75.25 110 LEU A CA 1
ATOM 844 C C . LEU A 1 110 ? 4.327 4.496 -18.134 1.00 75.25 110 LEU A C 1
ATOM 846 O O . LEU A 1 110 ? 4.725 4.461 -16.970 1.00 75.25 110 LEU A O 1
ATOM 850 N N . LYS A 1 111 ? 3.192 5.109 -18.486 1.00 74.81 111 LYS A N 1
ATOM 851 C CA . LYS A 1 111 ? 2.317 5.789 -17.521 1.00 74.81 111 LYS A CA 1
ATOM 852 C C . LYS A 1 111 ? 1.738 4.851 -16.467 1.00 74.81 111 LYS A C 1
ATOM 854 O O . LYS A 1 111 ? 1.520 5.302 -15.348 1.00 74.81 111 LYS A O 1
ATOM 859 N N . MET A 1 112 ? 1.545 3.569 -16.781 1.00 75.31 112 MET A N 1
ATOM 860 C CA . MET A 1 112 ? 1.074 2.573 -15.808 1.00 75.31 112 MET A CA 1
ATOM 861 C C . MET A 1 112 ? 2.069 2.371 -14.658 1.00 75.31 112 MET A C 1
ATOM 863 O O . MET A 1 112 ? 1.664 2.120 -13.529 1.00 75.31 112 MET A O 1
ATOM 867 N N . PHE A 1 113 ? 3.371 2.545 -14.909 1.00 75.00 113 PHE A N 1
ATOM 868 C CA . PHE A 1 113 ? 4.382 2.519 -13.847 1.00 75.00 113 PHE A CA 1
ATOM 869 C C . PHE A 1 113 ? 4.416 3.821 -13.038 1.00 75.00 113 PHE A C 1
ATOM 871 O O . PHE A 1 113 ? 4.933 3.834 -11.921 1.00 75.00 113 PHE A O 1
ATOM 878 N N . GLY A 1 114 ? 3.843 4.906 -13.572 1.00 73.88 114 GLY A N 1
ATOM 879 C CA . GLY A 1 114 ? 3.579 6.161 -12.875 1.00 73.88 114 GLY A CA 1
ATOM 880 C C . GLY A 1 114 ? 4.761 6.657 -12.044 1.00 73.88 114 GLY A C 1
ATOM 881 O O . GLY A 1 114 ? 5.884 6.784 -12.532 1.00 73.88 114 GLY A O 1
ATOM 882 N N . ARG A 1 115 ? 4.506 6.909 -10.754 1.00 72.50 115 ARG A N 1
ATOM 883 C CA . ARG A 1 115 ? 5.516 7.371 -9.781 1.00 72.50 115 ARG A CA 1
ATOM 884 C C . ARG A 1 115 ? 6.602 6.341 -9.448 1.00 72.50 115 ARG A C 1
ATOM 886 O O . ARG A 1 115 ? 7.553 6.677 -8.755 1.00 72.50 115 ARG A O 1
ATOM 893 N N . PHE A 1 116 ? 6.454 5.094 -9.889 1.00 75.62 116 PHE A N 1
ATOM 894 C CA . PHE A 1 116 ? 7.411 4.019 -9.633 1.00 75.62 116 PHE A CA 1
ATOM 895 C C . PHE A 1 116 ? 8.406 3.823 -10.779 1.00 75.62 116 PHE A C 1
ATOM 897 O O . PHE A 1 116 ? 9.376 3.089 -10.608 1.00 75.62 116 PHE A O 1
ATOM 904 N N . LEU A 1 117 ? 8.205 4.483 -11.926 1.00 79.19 117 LEU A N 1
ATOM 905 C CA . LEU A 1 117 ? 9.078 4.330 -13.090 1.00 79.19 117 LEU A CA 1
ATOM 906 C C . LEU A 1 117 ? 10.513 4.803 -12.816 1.00 79.19 117 LEU A C 1
ATOM 908 O O . LEU A 1 117 ? 11.463 4.114 -13.178 1.00 79.19 117 LEU A O 1
ATOM 912 N N . GLU A 1 118 ? 10.671 5.950 -12.157 1.00 79.81 118 GLU A N 1
ATOM 913 C CA . GLU A 1 118 ? 11.978 6.499 -11.781 1.00 79.81 118 GLU A CA 1
ATOM 914 C C . GLU A 1 118 ? 12.744 5.606 -10.795 1.00 79.81 118 GLU A C 1
ATOM 916 O O . GLU A 1 118 ? 13.815 5.132 -11.172 1.00 79.81 118 GLU A O 1
ATOM 921 N N . PRO A 1 119 ? 12.225 5.286 -9.592 1.00 80.38 119 PRO A N 1
ATOM 922 C CA . PRO A 1 119 ? 12.975 4.467 -8.636 1.00 80.38 119 PRO A CA 1
ATOM 923 C C . PRO A 1 119 ? 13.266 3.058 -9.176 1.00 80.38 119 PRO A C 1
ATOM 925 O O . PRO A 1 119 ? 14.298 2.459 -8.860 1.00 80.38 119 PRO A O 1
ATOM 928 N N . LEU A 1 120 ? 12.390 2.525 -10.035 1.00 83.25 120 LEU A N 1
ATOM 929 C CA . LEU A 1 120 ? 12.638 1.287 -10.768 1.00 83.25 120 LEU A CA 1
ATOM 930 C C . LEU A 1 120 ? 13.841 1.424 -11.709 1.00 83.25 120 LEU A C 1
ATOM 932 O O . LEU A 1 120 ? 14.737 0.580 -11.688 1.00 83.25 120 LEU A O 1
ATOM 936 N N . LEU A 1 121 ? 13.865 2.472 -12.533 1.00 83.31 121 LEU A N 1
ATOM 937 C CA . LEU A 1 121 ? 14.954 2.723 -13.470 1.00 83.31 121 LEU A CA 1
ATOM 938 C C . LEU A 1 121 ? 16.278 2.985 -12.758 1.00 83.31 121 LEU A C 1
ATOM 940 O O . LEU A 1 121 ? 17.297 2.440 -13.173 1.00 83.31 121 LEU A O 1
ATOM 944 N N . GLU A 1 122 ? 16.273 3.753 -11.672 1.00 84.19 122 GLU A N 1
ATOM 945 C CA . GLU A 1 122 ? 17.454 3.966 -10.833 1.00 84.19 122 GLU A CA 1
ATOM 946 C C . GLU A 1 122 ? 17.988 2.640 -10.288 1.00 84.19 122 GLU A C 1
ATOM 948 O O . GLU A 1 122 ? 19.183 2.357 -10.387 1.00 84.19 122 GLU A O 1
ATOM 953 N N . THR A 1 123 ? 17.093 1.779 -9.796 1.00 85.06 123 THR A N 1
ATOM 954 C CA . THR A 1 123 ? 17.449 0.432 -9.334 1.00 85.06 123 THR A CA 1
ATOM 955 C C . THR A 1 123 ? 18.056 -0.403 -10.465 1.00 85.06 123 THR A C 1
ATOM 957 O O . THR A 1 123 ? 19.051 -1.101 -10.261 1.00 85.06 123 THR A O 1
ATOM 960 N N . MET A 1 124 ? 17.490 -0.337 -11.671 1.00 86.94 124 MET A N 1
ATOM 961 C CA . MET A 1 124 ? 18.012 -1.049 -12.841 1.00 86.94 124 MET A CA 1
ATOM 962 C C . MET A 1 124 ? 19.379 -0.512 -13.276 1.00 86.94 124 MET A C 1
ATOM 964 O O . MET A 1 124 ? 20.259 -1.305 -13.597 1.00 86.94 124 MET A O 1
ATOM 968 N N . ILE A 1 125 ? 19.581 0.808 -13.245 1.00 88.38 125 ILE A N 1
ATOM 969 C CA . ILE A 1 125 ? 20.857 1.466 -13.554 1.00 88.38 125 ILE A CA 1
ATOM 970 C C . ILE A 1 125 ? 21.938 1.038 -12.561 1.00 88.38 125 ILE A C 1
ATOM 972 O O . ILE A 1 125 ? 23.034 0.685 -12.980 1.00 88.38 125 ILE A O 1
ATOM 976 N N . GLN A 1 126 ? 21.629 1.014 -11.262 1.00 87.69 126 GLN A N 1
ATOM 977 C CA . GLN A 1 126 ? 22.575 0.592 -10.224 1.00 87.69 126 GLN A CA 1
ATOM 978 C C . GLN A 1 126 ? 23.006 -0.875 -10.375 1.00 87.69 126 GLN A C 1
ATOM 980 O O . GLN A 1 126 ? 24.137 -1.221 -10.035 1.00 87.69 126 GLN A O 1
ATOM 985 N N . LYS A 1 127 ? 22.117 -1.739 -10.879 1.00 87.50 127 LYS A N 1
ATOM 986 C CA . LYS A 1 127 ? 22.399 -3.163 -11.127 1.00 87.50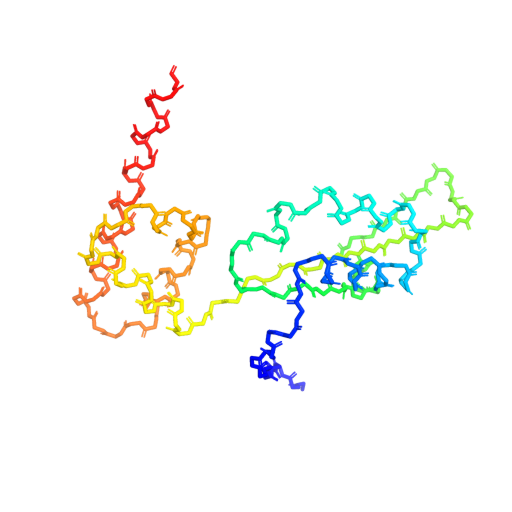 127 LYS A CA 1
ATOM 987 C C . LYS A 1 127 ? 23.092 -3.424 -12.471 1.00 87.50 127 LYS A C 1
ATOM 989 O O . LYS A 1 127 ? 23.676 -4.492 -12.653 1.00 87.50 127 LYS A O 1
ATOM 994 N N . GLU A 1 128 ? 22.986 -2.511 -13.432 1.00 90.75 128 GLU A N 1
ATOM 995 C CA . GLU A 1 128 ? 23.455 -2.723 -14.800 1.00 90.75 128 GLU A CA 1
ATOM 996 C C . GLU A 1 128 ? 24.954 -2.433 -14.928 1.00 90.75 128 GLU A C 1
ATOM 998 O O . GLU A 1 128 ? 25.436 -1.344 -14.635 1.00 90.75 128 GLU A O 1
ATOM 1003 N N . SER A 1 129 ? 25.704 -3.424 -15.411 1.00 90.44 129 SER A N 1
ATOM 1004 C CA . SER A 1 129 ? 27.155 -3.306 -15.598 1.00 90.44 129 SER A CA 1
ATOM 1005 C C . SER A 1 129 ? 27.532 -2.803 -16.994 1.00 90.44 129 SER A C 1
ATOM 1007 O O . SER A 1 129 ? 28.660 -2.360 -17.201 1.00 90.44 129 SER A O 1
ATOM 1009 N N . ASN A 1 130 ? 26.622 -2.876 -17.972 1.00 91.88 130 ASN A N 1
ATOM 1010 C CA . ASN A 1 130 ? 26.876 -2.416 -19.333 1.00 91.88 130 ASN A CA 1
ATOM 1011 C C . ASN A 1 130 ? 26.631 -0.895 -19.466 1.00 91.88 130 ASN A C 1
ATOM 1013 O O . ASN A 1 130 ? 25.474 -0.461 -19.441 1.00 91.88 130 ASN A O 1
ATOM 1017 N N . PRO A 1 131 ? 27.674 -0.078 -19.714 1.00 89.62 131 PRO A N 1
ATOM 1018 C CA . PRO A 1 131 ? 27.541 1.377 -19.778 1.00 89.62 131 PRO A CA 1
ATOM 1019 C C . PRO A 1 131 ? 26.640 1.861 -20.925 1.00 89.62 131 PRO A C 1
ATOM 1021 O O . PRO A 1 131 ? 25.950 2.868 -20.773 1.00 89.62 131 PRO A O 1
ATOM 1024 N N . ALA A 1 132 ? 26.568 1.132 -22.044 1.00 89.38 132 ALA A N 1
ATOM 1025 C CA . ALA A 1 132 ? 25.664 1.481 -23.140 1.00 89.38 132 ALA A CA 1
ATOM 1026 C C . ALA A 1 132 ? 24.189 1.299 -22.741 1.00 89.38 132 ALA A C 1
ATOM 1028 O O . ALA A 1 132 ? 23.344 2.115 -23.103 1.00 89.38 132 ALA A O 1
ATOM 1029 N N . ARG A 1 133 ? 23.876 0.262 -21.951 1.00 86.12 133 ARG A N 1
ATOM 1030 C CA . ARG A 1 133 ? 22.514 0.036 -21.432 1.00 86.12 133 ARG A CA 1
ATOM 1031 C C . ARG A 1 133 ? 22.142 1.054 -20.360 1.00 86.12 133 ARG A C 1
ATOM 1033 O O . ARG A 1 133 ? 21.031 1.570 -20.382 1.00 86.12 133 ARG A O 1
ATOM 1040 N N . VAL A 1 134 ? 23.083 1.406 -19.483 1.00 87.06 134 VAL A N 1
ATOM 1041 C CA . VAL A 1 134 ? 22.900 2.499 -18.515 1.00 87.06 134 VAL A CA 1
ATOM 1042 C C . VAL A 1 134 ? 22.551 3.805 -19.235 1.00 87.06 134 VAL A C 1
ATOM 1044 O O . VAL A 1 134 ? 21.591 4.480 -18.868 1.00 87.06 134 VAL A O 1
ATOM 1047 N N . GLN A 1 135 ? 23.274 4.138 -20.309 1.00 87.31 135 GLN A N 1
ATOM 1048 C CA . GLN A 1 135 ? 22.988 5.331 -21.104 1.00 87.31 135 GLN A CA 1
ATOM 1049 C C . GLN A 1 135 ? 21.593 5.285 -21.750 1.00 87.31 135 GLN A C 1
ATOM 1051 O O . GLN A 1 135 ? 20.897 6.300 -21.757 1.00 87.31 135 GLN A O 1
ATOM 1056 N N . GLN A 1 136 ? 21.157 4.119 -22.240 1.00 84.88 136 GLN A N 1
ATOM 1057 C CA . GLN A 1 136 ? 19.800 3.936 -22.768 1.00 84.88 136 GLN A CA 1
ATOM 1058 C C . GLN A 1 136 ? 18.728 4.184 -21.698 1.00 84.88 136 GLN A C 1
ATOM 1060 O O . GLN A 1 136 ? 17.736 4.851 -21.984 1.00 84.88 136 GLN A O 1
ATOM 1065 N N . PHE A 1 137 ? 18.929 3.709 -20.464 1.00 85.31 137 PHE A N 1
ATOM 1066 C CA . PHE A 1 137 ? 17.992 3.952 -19.361 1.00 85.31 137 PHE A CA 1
ATOM 1067 C C . PHE A 1 137 ? 17.895 5.436 -18.990 1.00 85.31 137 PHE A C 1
ATOM 1069 O O . PHE A 1 137 ? 16.789 5.942 -18.808 1.00 85.31 137 PHE A O 1
ATOM 1076 N N . TYR A 1 138 ? 19.014 6.165 -18.966 1.00 85.38 138 TYR A N 1
ATOM 1077 C CA . TYR A 1 138 ? 18.985 7.615 -18.744 1.00 85.38 138 TYR A CA 1
ATOM 1078 C C . TYR A 1 138 ? 18.276 8.375 -19.873 1.00 85.38 138 TYR A C 1
ATOM 1080 O O . TYR A 1 138 ? 17.508 9.300 -19.611 1.00 85.38 138 TYR A O 1
ATOM 1088 N N . GLN A 1 139 ? 18.498 7.989 -21.133 1.00 84.31 139 GLN A N 1
ATOM 1089 C CA . GLN A 1 139 ? 17.804 8.597 -22.275 1.00 84.31 139 GLN A CA 1
ATOM 1090 C C . GLN A 1 139 ? 16.290 8.367 -22.204 1.00 84.31 139 GLN A C 1
ATOM 1092 O O . GLN A 1 139 ? 15.512 9.300 -22.404 1.00 84.31 139 GLN A O 1
ATOM 1097 N N . ALA A 1 140 ? 15.886 7.143 -21.867 1.00 79.00 140 ALA A N 1
ATOM 1098 C CA . ALA A 1 140 ? 14.503 6.764 -21.619 1.00 79.00 140 ALA A CA 1
ATOM 1099 C C . ALA A 1 140 ? 13.851 7.610 -20.508 1.00 79.00 140 ALA A C 1
ATOM 1101 O O . ALA A 1 140 ? 12.774 8.171 -20.719 1.00 79.00 140 ALA A O 1
ATOM 1102 N N . LEU A 1 141 ? 14.524 7.759 -19.360 1.00 78.50 141 LEU A N 1
ATOM 1103 C CA . LEU A 1 141 ? 14.047 8.565 -18.231 1.00 78.50 141 LEU A CA 1
ATOM 1104 C C . LEU A 1 141 ? 13.855 10.038 -18.627 1.00 78.50 141 LEU A C 1
ATOM 1106 O O . LEU A 1 141 ? 12.799 10.624 -18.390 1.00 78.50 141 LEU A O 1
ATOM 1110 N N . ASN A 1 142 ? 14.852 10.619 -19.299 1.00 81.75 142 ASN A N 1
ATOM 1111 C CA . ASN A 1 142 ? 14.807 12.009 -19.755 1.00 81.75 142 ASN A CA 1
ATOM 1112 C C . ASN A 1 142 ? 13.684 12.247 -20.776 1.00 81.75 142 ASN A C 1
ATOM 1114 O O . ASN A 1 142 ? 13.010 13.276 -20.724 1.00 81.75 142 ASN A O 1
ATOM 1118 N N . SER A 1 143 ? 13.462 11.299 -21.692 1.00 78.69 143 SER A N 1
ATOM 1119 C CA . SER A 1 143 ? 12.377 11.376 -22.676 1.00 78.69 143 SER A CA 1
ATOM 1120 C C . SER A 1 143 ? 11.001 11.356 -22.004 1.00 78.69 143 SER A C 1
ATOM 1122 O O . SER A 1 143 ? 10.151 12.194 -22.318 1.00 78.69 143 SER A O 1
ATOM 1124 N N . TYR A 1 144 ? 10.804 10.460 -21.031 1.00 77.06 144 TYR A N 1
ATOM 1125 C CA . TYR A 1 144 ? 9.567 10.379 -20.258 1.00 77.06 144 TYR A CA 1
ATOM 1126 C C . TYR A 1 144 ? 9.274 11.696 -19.527 1.00 77.06 144 TYR A C 1
ATOM 1128 O O . TYR A 1 144 ? 8.213 12.288 -19.744 1.00 77.06 144 TYR A O 1
ATOM 1136 N N . TYR A 1 145 ? 10.236 12.222 -18.761 1.00 75.94 145 TYR A N 1
ATOM 1137 C CA . TYR A 1 145 ? 10.070 13.491 -18.048 1.00 75.94 145 TYR A CA 1
ATOM 1138 C C . TYR A 1 145 ? 9.829 14.678 -18.977 1.00 75.94 145 TYR A C 1
ATOM 1140 O O . TYR A 1 145 ? 8.942 15.490 -18.712 1.00 75.94 145 TYR A O 1
ATOM 1148 N N . GLY A 1 146 ? 10.553 14.758 -20.097 1.00 76.00 146 GLY A N 1
ATOM 1149 C CA . GLY A 1 146 ? 10.317 15.792 -21.103 1.00 76.00 146 GLY A CA 1
ATOM 1150 C C . GLY A 1 146 ? 8.882 15.759 -21.640 1.00 76.00 146 GLY A C 1
ATOM 1151 O O . GLY A 1 146 ? 8.252 16.806 -21.798 1.00 76.00 146 GLY A O 1
ATOM 1152 N N . SER A 1 147 ? 8.334 14.561 -21.869 1.00 72.50 147 SER A N 1
ATOM 1153 C CA . SER A 1 147 ? 6.967 14.388 -22.370 1.00 72.50 147 SER A CA 1
ATOM 1154 C C . SER A 1 147 ? 5.887 14.726 -21.333 1.00 72.50 147 SER A C 1
ATOM 1156 O O . SER A 1 147 ? 4.902 15.379 -21.681 1.00 72.50 147 SER A O 1
ATOM 1158 N N . GLU A 1 148 ? 6.085 14.355 -20.065 1.00 71.12 148 GLU A N 1
ATOM 1159 C CA . GLU A 1 148 ? 5.163 14.645 -18.959 1.00 71.12 148 GLU A CA 1
ATOM 1160 C C . GLU A 1 148 ? 5.110 16.145 -18.643 1.00 71.12 148 GLU A C 1
ATOM 1162 O O . GLU A 1 148 ? 4.028 16.726 -18.535 1.00 71.12 148 GLU A O 1
ATOM 1167 N N . VAL A 1 149 ? 6.271 16.805 -18.578 1.00 65.56 149 VAL A N 1
ATOM 1168 C CA . VAL A 1 149 ? 6.369 18.260 -18.382 1.00 65.56 149 VAL A CA 1
ATOM 1169 C C . VAL A 1 149 ? 5.658 18.999 -19.518 1.00 65.56 149 VAL A C 1
ATOM 1171 O O . VAL A 1 149 ? 4.825 19.868 -19.266 1.00 65.56 149 VAL A O 1
ATOM 1174 N N . ALA A 1 150 ? 5.896 18.603 -20.773 1.00 65.31 150 ALA A N 1
ATOM 1175 C CA . ALA A 1 150 ? 5.231 19.196 -21.934 1.00 65.31 150 ALA A CA 1
ATOM 1176 C C . ALA A 1 150 ? 3.715 18.911 -21.997 1.00 65.31 150 ALA A C 1
ATOM 1178 O O . ALA A 1 150 ? 2.978 19.627 -22.679 1.00 65.31 150 ALA A O 1
ATOM 1179 N N . GLN A 1 151 ? 3.227 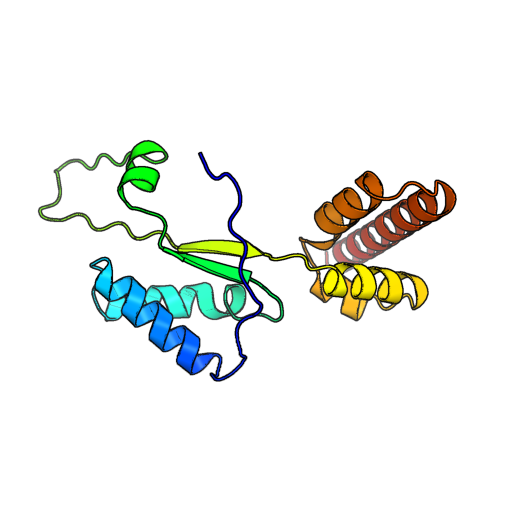17.847 -21.354 1.00 64.94 151 GLN A N 1
ATOM 1180 C CA . GLN A 1 151 ? 1.793 17.561 -21.238 1.00 64.94 151 GLN A CA 1
ATOM 1181 C C . GLN A 1 151 ? 1.129 18.387 -20.134 1.00 64.94 151 GLN A C 1
ATOM 1183 O O . GLN A 1 151 ? 0.013 18.857 -20.342 1.00 64.94 151 GLN A O 1
ATOM 1188 N N . ARG A 1 152 ? 1.809 18.607 -19.001 1.00 62.19 152 ARG A N 1
ATOM 1189 C CA . ARG A 1 152 ? 1.309 19.461 -17.910 1.00 62.19 152 ARG A CA 1
ATOM 1190 C C . ARG A 1 152 ? 1.207 20.924 -18.337 1.00 62.19 152 ARG A C 1
ATOM 1192 O O . ARG A 1 152 ? 0.140 21.498 -18.211 1.00 62.19 152 ARG A O 1
ATOM 1199 N N . VAL A 1 153 ? 2.241 21.455 -18.994 1.00 59.66 153 VAL A N 1
ATOM 1200 C CA . VAL A 1 153 ? 2.254 22.834 -19.528 1.00 59.66 153 VAL A CA 1
ATOM 1201 C C . VAL A 1 153 ? 1.151 23.092 -20.567 1.00 59.66 153 VAL A C 1
ATOM 1203 O O . VAL A 1 153 ? 0.763 24.230 -20.775 1.00 59.66 153 VAL A O 1
ATOM 1206 N N . ARG A 1 154 ? 0.638 22.054 -21.241 1.00 56.47 154 ARG A N 1
ATOM 1207 C CA . ARG A 1 154 ? -0.471 22.177 -22.208 1.00 56.47 154 ARG A CA 1
ATOM 1208 C C . ARG A 1 154 ? -1.863 22.068 -21.583 1.00 56.47 154 ARG A C 1
ATOM 1210 O O . ARG A 1 154 ? -2.844 22.251 -22.299 1.00 56.47 154 ARG A O 1
ATOM 1217 N N . ARG A 1 155 ? -1.955 21.673 -20.312 1.00 53.53 155 ARG A N 1
ATOM 1218 C CA . ARG A 1 155 ? -3.218 21.560 -19.568 1.00 53.53 155 ARG A CA 1
ATOM 1219 C C . ARG A 1 155 ? -3.514 22.786 -18.700 1.00 53.53 155 ARG A C 1
ATOM 1221 O O . ARG A 1 155 ? -4.648 22.884 -18.238 1.00 53.53 155 ARG A O 1
ATOM 1228 N N . ASP A 1 156 ? -2.536 23.672 -18.531 1.00 46.72 156 ASP A N 1
ATOM 1229 C CA . ASP A 1 156 ? -2.648 24.981 -17.877 1.00 46.72 156 ASP A CA 1
ATOM 1230 C C . ASP A 1 156 ? -2.867 26.091 -18.922 1.00 46.72 156 ASP A C 1
ATOM 1232 O O . ASP A 1 156 ? -3.579 27.071 -18.604 1.00 46.72 156 ASP A O 1
#